Protein AF-A0A1M6ACN2-F1 (afdb_monomer_lite)

Structure (mmCIF, N/CA/C/O backbone):
data_AF-A0A1M6ACN2-F1
#
_entry.id   AF-A0A1M6ACN2-F1
#
loop_
_atom_site.group_PDB
_atom_site.id
_atom_site.type_symbol
_atom_site.label_atom_id
_atom_site.label_alt_id
_atom_site.label_comp_id
_atom_site.label_asym_id
_atom_site.label_entity_id
_atom_site.label_seq_id
_atom_site.pdbx_PDB_ins_code
_atom_site.Cartn_x
_atom_site.Cartn_y
_atom_site.Cartn_z
_atom_site.occupancy
_atom_site.B_iso_or_equiv
_atom_site.auth_seq_id
_atom_site.auth_comp_id
_atom_site.auth_asym_id
_atom_site.auth_atom_id
_atom_site.pdbx_PDB_model_num
ATOM 1 N N . MET A 1 1 ? -7.189 -11.106 21.015 1.00 46.28 1 MET A N 1
ATOM 2 C CA . MET A 1 1 ? -7.030 -11.252 19.550 1.00 46.28 1 MET A CA 1
ATOM 3 C C . MET A 1 1 ? -7.839 -10.151 18.882 1.00 46.28 1 MET A C 1
ATOM 5 O O . MET A 1 1 ? -9.044 -10.112 19.094 1.00 46.28 1 MET A O 1
ATOM 9 N N . ALA A 1 2 ? -7.204 -9.212 18.174 1.00 56.59 2 ALA A N 1
ATOM 10 C CA . ALA A 1 2 ? -7.935 -8.171 17.450 1.00 56.59 2 ALA A CA 1
ATOM 11 C C . ALA A 1 2 ? -8.648 -8.810 16.250 1.00 56.59 2 ALA A C 1
ATOM 13 O O . ALA A 1 2 ? -8.008 -9.463 15.428 1.00 56.59 2 ALA A O 1
ATOM 14 N N . ARG A 1 3 ? -9.975 -8.682 16.185 1.00 66.81 3 ARG A N 1
ATOM 15 C CA . ARG A 1 3 ? -10.787 -9.238 15.099 1.00 66.81 3 ARG A CA 1
ATOM 16 C C . ARG A 1 3 ? -10.685 -8.316 13.883 1.00 66.81 3 ARG A C 1
ATOM 18 O O . ARG A 1 3 ? -10.971 -7.120 13.989 1.00 66.81 3 ARG A O 1
ATOM 25 N N . LEU A 1 4 ? -10.272 -8.870 12.745 1.00 68.38 4 LEU A N 1
ATOM 26 C CA . LEU A 1 4 ? -10.333 -8.188 11.453 1.00 68.38 4 LEU A CA 1
ATOM 27 C C . LEU A 1 4 ? -11.792 -7.814 11.176 1.00 68.38 4 LEU A C 1
ATOM 29 O O . LEU A 1 4 ? -12.672 -8.672 11.257 1.00 68.38 4 LEU A O 1
ATOM 33 N N . THR A 1 5 ? -12.047 -6.529 10.956 1.00 71.69 5 THR A N 1
ATOM 34 C CA . THR A 1 5 ? -13.407 -5.984 10.844 1.00 71.69 5 THR A CA 1
ATOM 35 C C . THR A 1 5 ? -13.746 -5.673 9.395 1.00 71.69 5 THR A C 1
ATOM 37 O O . THR A 1 5 ? -14.845 -6.002 8.957 1.00 71.69 5 THR A O 1
ATOM 40 N N . VAL A 1 6 ? -12.794 -5.129 8.630 1.00 76.56 6 VAL A N 1
ATOM 41 C CA . VAL A 1 6 ? -12.958 -4.844 7.198 1.00 76.56 6 VAL A CA 1
ATOM 42 C C . VAL A 1 6 ? -11.653 -5.126 6.455 1.00 76.56 6 VAL A C 1
ATOM 44 O O . VAL A 1 6 ? -10.574 -4.823 6.958 1.00 76.56 6 VAL A O 1
ATOM 47 N N . VAL A 1 7 ? -11.766 -5.683 5.247 1.00 84.69 7 VAL A N 1
ATOM 48 C CA . VAL A 1 7 ? -10.682 -5.739 4.255 1.00 84.69 7 VAL A CA 1
ATOM 49 C C . VAL A 1 7 ? -11.160 -5.049 2.984 1.00 84.69 7 VAL A C 1
ATOM 51 O O . VAL A 1 7 ? -12.276 -5.300 2.528 1.00 84.69 7 VAL A O 1
ATOM 54 N N . SER A 1 8 ? -10.333 -4.180 2.410 1.00 88.31 8 SER A N 1
ATOM 55 C CA . SER A 1 8 ? -10.611 -3.485 1.153 1.00 88.31 8 SER A CA 1
ATOM 56 C C . SER A 1 8 ? -9.395 -3.533 0.239 1.00 88.31 8 SER A C 1
ATOM 58 O O . SER A 1 8 ? -8.299 -3.168 0.650 1.00 88.31 8 SER A O 1
ATOM 60 N N . THR A 1 9 ? -9.576 -3.955 -1.011 1.00 90.50 9 THR A N 1
ATOM 61 C CA . THR A 1 9 ? -8.500 -4.007 -2.011 1.00 90.50 9 THR A CA 1
ATOM 62 C C . THR A 1 9 ? -8.663 -2.903 -3.049 1.00 90.50 9 THR A C 1
ATOM 64 O O . THR A 1 9 ? -9.761 -2.687 -3.566 1.00 90.50 9 THR A O 1
ATOM 67 N N . ARG A 1 10 ? -7.575 -2.209 -3.393 1.00 90.56 10 ARG A N 1
ATOM 68 C CA . ARG A 1 10 ? -7.560 -1.136 -4.398 1.00 90.56 10 ARG A CA 1
ATOM 69 C C . ARG A 1 10 ? -6.378 -1.248 -5.346 1.00 90.56 10 ARG A C 1
AT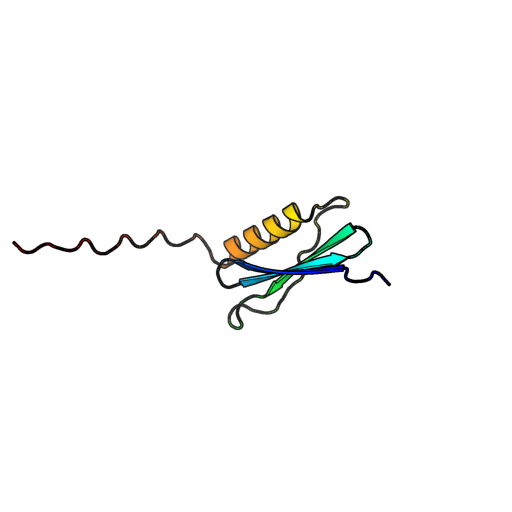OM 71 O O . ARG A 1 10 ? -5.245 -1.375 -4.903 1.00 90.56 10 ARG A O 1
ATOM 78 N N . ASP A 1 11 ? -6.624 -1.076 -6.638 1.00 91.00 11 ASP A N 1
ATOM 79 C CA . ASP A 1 11 ? -5.559 -1.030 -7.638 1.00 91.00 11 ASP A CA 1
ATOM 80 C C . ASP A 1 11 ? -4.872 0.345 -7.694 1.00 91.00 11 ASP A C 1
ATOM 82 O O . ASP A 1 11 ? -5.523 1.394 -7.742 1.00 91.00 11 ASP A O 1
ATOM 86 N N . TYR A 1 12 ? -3.539 0.352 -7.753 1.00 90.31 12 TYR A N 1
ATOM 87 C CA . TYR A 1 12 ? -2.730 1.550 -7.987 1.00 90.31 12 TYR A CA 1
ATOM 88 C C . TYR A 1 12 ? -1.471 1.231 -8.797 1.00 90.31 12 TYR A C 1
ATOM 90 O O . TYR A 1 12 ? -0.623 0.463 -8.363 1.00 90.31 12 TYR A O 1
ATOM 98 N N . ARG A 1 13 ? -1.325 1.834 -9.989 1.00 83.69 13 ARG A N 1
ATOM 99 C CA . ARG A 1 13 ? -0.165 1.648 -10.893 1.00 83.69 13 ARG A CA 1
ATOM 100 C C . ARG A 1 13 ? 0.318 0.187 -10.979 1.00 83.69 13 ARG A C 1
ATOM 102 O O . ARG A 1 13 ? 1.494 -0.091 -10.768 1.00 83.69 13 ARG A O 1
ATOM 109 N N . GLN A 1 14 ? -0.599 -0.734 -11.294 1.00 86.94 14 GLN A N 1
ATOM 110 C CA . GLN A 1 14 ? -0.360 -2.188 -11.425 1.00 86.94 14 GLN A CA 1
ATOM 111 C C . GLN A 1 14 ? -0.095 -2.950 -10.113 1.00 86.94 14 GLN A C 1
ATOM 113 O O . GLN A 1 14 ? 0.105 -4.161 -10.159 1.00 86.94 14 GLN A O 1
ATOM 118 N N . HIS A 1 15 ? -0.099 -2.266 -8.971 1.00 90.62 15 HIS A N 1
ATOM 119 C CA . HIS A 1 15 ? -0.038 -2.862 -7.640 1.00 90.62 15 HIS A CA 1
ATOM 120 C C . HIS A 1 15 ? -1.450 -2.978 -7.065 1.00 90.62 15 HIS A C 1
ATOM 122 O O . HIS A 1 15 ? -2.323 -2.177 -7.406 1.00 90.62 15 HIS A O 1
ATOM 128 N N . VAL A 1 16 ? -1.646 -3.924 -6.152 1.00 93.25 16 VAL A N 1
ATOM 129 C CA . VAL A 1 16 ? -2.858 -4.016 -5.333 1.00 93.25 16 VAL A CA 1
ATOM 130 C C . VAL A 1 16 ? -2.517 -3.537 -3.927 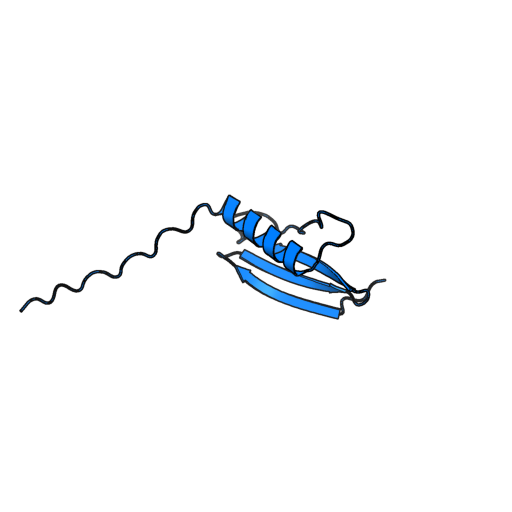1.00 93.25 16 VAL A C 1
ATOM 132 O O . VAL A 1 16 ? -1.524 -3.963 -3.345 1.00 93.25 16 VAL A O 1
ATOM 135 N N . LEU A 1 17 ? -3.314 -2.624 -3.390 1.00 93.44 17 LEU A N 1
ATOM 136 C CA . LEU A 1 17 ? -3.272 -2.189 -2.001 1.00 93.44 17 LEU A CA 1
ATOM 137 C C . LEU A 1 17 ? -4.359 -2.938 -1.242 1.00 93.44 17 LEU A C 1
ATOM 139 O O . LEU A 1 17 ? -5.536 -2.747 -1.539 1.00 93.44 17 LEU A O 1
ATOM 143 N N . GLU A 1 18 ? -3.981 -3.759 -0.276 1.00 92.62 18 GLU A N 1
ATOM 144 C CA . GLU A 1 18 ? -4.902 -4.391 0.661 1.00 92.62 18 GLU A CA 1
ATOM 145 C C . GLU A 1 18 ? -4.929 -3.567 1.947 1.00 92.62 18 GLU A C 1
ATOM 147 O O . GLU A 1 18 ? -3.897 -3.301 2.555 1.00 92.62 18 GLU A O 1
ATOM 152 N N . ILE A 1 19 ? -6.108 -3.091 2.320 1.00 91.69 19 ILE A N 1
ATOM 153 C CA . ILE A 1 19 ? -6.343 -2.261 3.494 1.00 91.69 19 ILE A CA 1
ATOM 154 C C . ILE A 1 19 ? -7.114 -3.107 4.490 1.00 91.69 19 ILE A C 1
ATOM 156 O O . ILE A 1 19 ? -8.227 -3.544 4.203 1.00 91.69 19 ILE A O 1
ATOM 160 N N . GLU A 1 20 ? -6.539 -3.294 5.663 1.00 90.00 20 GLU A N 1
ATOM 161 C CA . GLU A 1 20 ? -7.132 -4.036 6.762 1.00 90.00 20 GLU A CA 1
ATOM 162 C C . GLU A 1 20 ? -7.493 -3.069 7.887 1.00 90.00 20 GLU A C 1
ATOM 164 O O . GLU A 1 20 ? -6.642 -2.334 8.386 1.00 90.00 20 GLU A O 1
ATOM 169 N N . GLU A 1 21 ? -8.744 -3.100 8.332 1.00 83.88 21 GLU A N 1
ATOM 170 C CA . GLU A 1 21 ? -9.195 -2.380 9.520 1.00 83.88 21 GLU A CA 1
ATOM 171 C C . GLU A 1 21 ? -9.553 -3.384 10.615 1.00 83.88 21 GLU A C 1
ATOM 173 O O . GLU A 1 21 ? -10.359 -4.308 10.432 1.00 83.88 21 GLU A O 1
ATOM 178 N N . ARG A 1 22 ? -8.930 -3.219 11.780 1.00 82.06 22 ARG A N 1
ATOM 179 C CA . ARG A 1 22 ? -9.159 -4.047 12.963 1.00 82.06 22 ARG A CA 1
ATOM 180 C C . ARG A 1 22 ? -10.117 -3.320 13.900 1.00 82.06 22 ARG A C 1
ATOM 182 O O . ARG A 1 22 ? -10.048 -2.106 14.057 1.00 82.06 22 ARG A O 1
ATOM 189 N N . GLY A 1 23 ? -10.967 -4.074 14.599 1.00 71.69 23 GLY A N 1
ATOM 190 C CA . GLY A 1 23 ? -12.060 -3.525 15.423 1.00 71.69 23 GLY A CA 1
ATOM 191 C C . GLY A 1 23 ? -11.631 -2.726 16.661 1.00 71.69 23 GLY A C 1
ATOM 192 O O . GLY A 1 23 ? -12.469 -2.351 17.471 1.00 71.69 23 GLY A O 1
ATOM 193 N N . ASN A 1 24 ? -10.331 -2.490 16.832 1.00 77.75 24 ASN A N 1
ATOM 194 C CA . ASN A 1 24 ? -9.732 -1.608 17.831 1.00 77.75 24 ASN A CA 1
ATOM 195 C C . ASN A 1 24 ? -9.313 -0.244 17.239 1.00 77.75 24 ASN A C 1
ATOM 197 O O . ASN A 1 24 ? -8.568 0.482 17.889 1.00 77.75 24 ASN A O 1
ATOM 201 N N . GLY A 1 25 ? -9.725 0.073 16.005 1.00 74.12 25 GLY A N 1
ATOM 202 C CA . GLY A 1 25 ? -9.365 1.311 15.307 1.00 74.12 25 GLY A CA 1
ATOM 203 C C . GLY A 1 25 ? -7.962 1.306 14.693 1.00 74.12 25 GLY A C 1
ATOM 204 O O . GLY A 1 25 ? -7.518 2.334 14.190 1.00 74.12 25 GLY A O 1
ATOM 205 N N . THR A 1 26 ? -7.252 0.171 14.714 1.00 79.56 26 THR A N 1
ATOM 206 C CA . THR A 1 26 ? -5.953 0.053 14.032 1.00 79.56 26 THR A CA 1
ATOM 207 C C . THR A 1 26 ? -6.145 -0.335 12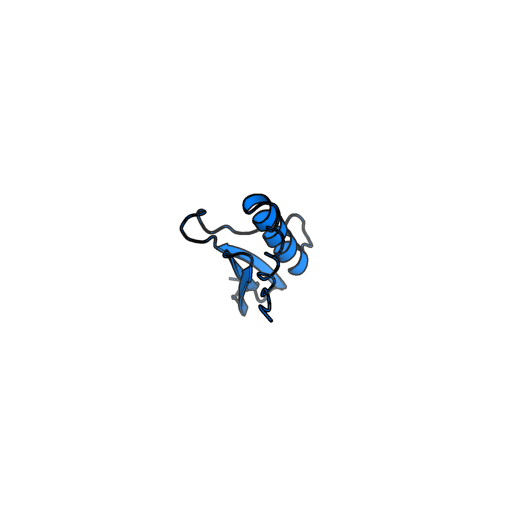.572 1.00 79.56 26 THR A C 1
ATOM 209 O O . THR A 1 26 ? -6.944 -1.216 12.253 1.00 79.56 26 THR A O 1
ATOM 212 N N . CYS A 1 27 ? -5.398 0.326 11.691 1.00 85.56 27 CYS A N 1
ATOM 213 C CA . CYS A 1 27 ? -5.413 0.074 10.256 1.00 85.56 27 CYS A CA 1
ATOM 214 C C . CYS A 1 27 ? -4.037 -0.411 9.787 1.00 85.56 27 CYS A C 1
ATOM 216 O O . CYS A 1 27 ? -3.015 0.112 10.229 1.00 85.56 27 CYS A O 1
ATOM 218 N N . SER A 1 28 ? -4.013 -1.373 8.868 1.00 88.50 28 SER A N 1
ATOM 219 C CA . SER A 1 28 ? -2.818 -1.821 8.148 1.00 88.50 28 SER A CA 1
ATOM 220 C C . SER A 1 28 ? -3.029 -1.688 6.643 1.00 88.50 28 SER A C 1
ATOM 222 O O . SER A 1 28 ? -4.139 -1.841 6.139 1.00 88.50 28 SER A O 1
ATOM 224 N N . VAL A 1 29 ? -1.951 -1.398 5.913 1.00 91.75 29 VAL A N 1
ATOM 225 C CA . VAL A 1 29 ? -1.951 -1.388 4.446 1.00 91.75 29 VAL A CA 1
ATOM 226 C C . VAL A 1 29 ? -0.848 -2.315 3.960 1.00 91.75 29 VAL A C 1
ATOM 228 O O . VAL A 1 29 ? 0.309 -2.151 4.341 1.00 91.75 29 VAL A O 1
ATOM 231 N N . VAL A 1 30 ? -1.188 -3.278 3.114 1.00 92.75 30 VAL A N 1
ATOM 232 C CA . VAL A 1 30 ? -0.251 -4.194 2.465 1.00 92.75 30 VAL A CA 1
ATOM 233 C C . VAL A 1 30 ? -0.189 -3.855 0.980 1.00 92.75 30 VAL A C 1
ATOM 235 O O . VAL A 1 30 ? -1.203 -3.739 0.296 1.00 92.75 30 VAL A O 1
ATOM 238 N N . VAL A 1 31 ? 1.023 -3.675 0.464 1.00 93.38 31 VAL A N 1
ATOM 239 C CA . VAL A 1 31 ? 1.275 -3.469 -0.962 1.00 93.38 31 VAL A CA 1
ATOM 240 C C . VAL A 1 31 ? 1.596 -4.814 -1.589 1.00 93.38 31 VAL A C 1
ATOM 242 O O . VAL A 1 31 ? 2.584 -5.444 -1.218 1.00 93.38 31 VAL A O 1
ATOM 245 N N . HIS A 1 32 ? 0.810 -5.226 -2.576 1.00 92.50 32 HIS A N 1
ATOM 246 C CA . HIS A 1 32 ? 1.059 -6.398 -3.405 1.00 92.50 32 HIS A CA 1
ATOM 247 C C . HIS A 1 32 ? 1.585 -5.930 -4.764 1.00 92.50 32 HIS A C 1
ATOM 249 O O . HIS A 1 32 ? 0.815 -5.426 -5.592 1.00 92.50 32 HIS A O 1
ATOM 255 N N . PRO A 1 33 ? 2.898 -6.050 -5.011 1.00 88.75 33 PRO A N 1
ATOM 256 C CA . PRO A 1 33 ? 3.440 -5.786 -6.327 1.00 88.75 33 PRO A CA 1
ATOM 257 C C . PRO A 1 33 ? 2.996 -6.869 -7.321 1.00 88.75 33 PRO A C 1
ATOM 259 O O . PRO A 1 33 ? 2.726 -8.010 -6.933 1.00 88.75 33 PRO A O 1
ATOM 262 N N . PRO A 1 34 ? 2.955 -6.555 -8.625 1.00 85.50 34 PRO A N 1
ATOM 263 C CA . PRO A 1 34 ? 2.796 -7.576 -9.648 1.00 85.50 34 PRO A CA 1
ATOM 264 C C . PRO A 1 34 ? 3.960 -8.574 -9.566 1.00 85.50 34 PRO A C 1
ATOM 266 O O . PRO A 1 34 ? 5.078 -8.196 -9.220 1.00 85.50 34 PRO A O 1
ATOM 269 N N . ALA A 1 35 ? 3.725 -9.835 -9.946 1.00 81.56 35 ALA A N 1
ATOM 270 C CA . ALA A 1 35 ? 4.649 -10.965 -9.733 1.00 81.56 35 ALA A CA 1
ATOM 271 C C . ALA A 1 35 ? 6.103 -10.752 -10.214 1.00 81.56 35 ALA A C 1
ATOM 273 O O . ALA A 1 35 ? 7.011 -11.461 -9.796 1.00 81.56 35 ALA A O 1
ATOM 274 N N . ARG A 1 36 ? 6.330 -9.777 -11.101 1.00 81.38 36 ARG A N 1
ATOM 275 C CA . ARG A 1 36 ? 7.638 -9.425 -11.672 1.00 81.38 36 ARG A CA 1
ATOM 276 C C . ARG A 1 36 ? 8.442 -8.440 -10.813 1.00 81.38 36 ARG A C 1
ATOM 278 O O . ARG A 1 36 ? 9.636 -8.303 -11.041 1.00 81.38 36 ARG A O 1
ATOM 285 N N . LEU A 1 37 ? 7.790 -7.722 -9.895 1.00 80.56 37 LEU A N 1
ATOM 286 C CA . LEU A 1 37 ? 8.372 -6.607 -9.138 1.00 80.56 37 LEU A CA 1
ATOM 287 C C . LEU A 1 37 ? 8.736 -6.965 -7.691 1.00 80.56 37 LEU A C 1
ATOM 289 O O . LEU A 1 37 ? 9.476 -6.216 -7.062 1.00 80.56 37 LEU A O 1
ATOM 293 N N . GLY A 1 38 ? 8.275 -8.103 -7.162 1.00 82.88 38 GLY A N 1
ATOM 294 C CA . GLY A 1 38 ? 8.744 -8.606 -5.871 1.00 82.88 38 GLY A CA 1
ATOM 295 C C . GLY A 1 38 ? 7.660 -9.239 -5.009 1.00 82.88 38 GLY A C 1
ATOM 296 O O . GLY A 1 38 ? 6.689 -9.798 -5.513 1.00 82.88 38 GLY A O 1
ATOM 297 N N . ARG A 1 39 ? 7.871 -9.180 -3.690 1.00 86.56 39 ARG A N 1
ATOM 298 C CA . ARG A 1 39 ? 6.978 -9.746 -2.671 1.00 86.56 39 ARG A CA 1
ATOM 299 C C . ARG A 1 39 ? 6.092 -8.669 -2.060 1.00 86.56 39 ARG A C 1
ATOM 301 O O . ARG A 1 39 ? 6.486 -7.506 -1.989 1.00 86.56 39 ARG A O 1
ATOM 308 N N . SER A 1 40 ? 4.923 -9.086 -1.584 1.00 90.56 40 SER A N 1
ATOM 309 C CA . SER A 1 40 ? 4.044 -8.222 -0.805 1.00 90.56 40 SER A CA 1
ATOM 310 C C . SER A 1 40 ? 4.732 -7.726 0.457 1.00 90.56 40 SER A C 1
ATOM 312 O O . SER A 1 40 ? 5.510 -8.458 1.073 1.00 90.56 40 SER A O 1
ATOM 314 N N . ARG A 1 41 ? 4.437 -6.487 0.844 1.00 90.81 41 ARG A N 1
ATOM 315 C CA . ARG A 1 41 ? 5.002 -5.877 2.048 1.00 90.81 41 ARG A CA 1
ATOM 316 C C . ARG A 1 41 ? 3.975 -5.050 2.800 1.00 90.81 41 ARG A C 1
ATOM 318 O O . ARG A 1 41 ? 3.131 -4.402 2.186 1.00 90.81 41 ARG A O 1
ATOM 325 N N . LEU A 1 42 ? 4.090 -5.064 4.122 1.00 91.38 42 LEU A N 1
ATOM 326 C CA . LEU A 1 42 ? 3.316 -4.213 5.014 1.00 91.38 42 LEU A CA 1
ATOM 327 C C . LEU A 1 42 ? 3.902 -2.795 5.006 1.00 91.38 42 LEU A C 1
ATOM 329 O O . LEU A 1 42 ? 5.121 -2.627 5.012 1.00 91.38 42 LEU A O 1
ATOM 333 N N . VAL A 1 43 ? 3.036 -1.787 4.985 1.00 89.19 43 VAL A N 1
ATOM 334 C CA . VAL A 1 43 ? 3.416 -0.387 5.187 1.00 89.19 43 VAL A CA 1
ATOM 335 C C . VAL A 1 43 ? 3.475 -0.140 6.687 1.00 89.19 43 VAL A C 1
ATOM 337 O O . VAL A 1 43 ? 2.460 -0.246 7.378 1.00 89.19 43 VAL A O 1
ATOM 340 N N . GLU A 1 44 ? 4.673 0.142 7.192 1.00 83.75 44 GLU A N 1
ATOM 341 C CA . GLU A 1 44 ? 4.880 0.400 8.613 1.00 83.75 44 GLU A CA 1
ATOM 342 C C . GLU A 1 44 ? 4.425 1.824 8.974 1.00 83.75 44 GLU A C 1
ATOM 344 O O . GLU A 1 44 ? 4.813 2.779 8.291 1.00 83.75 44 GLU A O 1
ATOM 349 N N . PRO A 1 45 ? 3.613 1.994 10.034 1.00 81.69 45 PRO A N 1
ATOM 350 C CA . PRO A 1 45 ? 3.235 3.314 10.520 1.00 81.69 45 PRO A CA 1
ATOM 351 C C . PRO A 1 45 ? 4.469 4.059 11.031 1.00 81.69 45 PRO A C 1
ATOM 353 O O . PRO A 1 45 ? 5.243 3.537 11.830 1.00 81.69 45 PRO A O 1
ATOM 356 N N . THR A 1 46 ? 4.652 5.297 10.577 1.00 75.50 46 THR A N 1
ATOM 357 C CA . THR A 1 46 ? 5.834 6.108 10.911 1.00 75.50 46 THR A CA 1
ATOM 358 C C . THR A 1 46 ? 5.716 6.833 12.260 1.00 75.50 46 THR A C 1
ATOM 360 O O . THR A 1 46 ? 6.668 7.486 12.681 1.00 75.50 46 THR A O 1
ATOM 363 N N . GLY A 1 47 ? 4.572 6.747 12.950 1.00 74.56 47 GLY A N 1
ATOM 364 C CA . GLY A 1 47 ? 4.350 7.381 14.252 1.00 74.56 47 GLY A CA 1
ATOM 365 C C . GLY A 1 47 ? 3.189 6.771 15.045 1.00 74.56 47 GLY A C 1
ATOM 366 O O . GLY A 1 47 ? 2.445 5.933 14.542 1.00 74.56 47 GLY A O 1
ATOM 367 N N . GLU A 1 48 ? 3.022 7.205 16.298 1.00 69.38 48 GLU A N 1
ATOM 368 C CA . GLU A 1 48 ? 2.013 6.649 17.222 1.00 69.38 48 GLU A CA 1
ATOM 369 C C . GLU A 1 48 ? 0.557 6.928 16.804 1.00 69.38 48 GLU A C 1
ATOM 371 O O . GLU A 1 48 ? -0.336 6.160 17.151 1.00 69.38 48 GLU A O 1
ATOM 376 N N . SER A 1 49 ? 0.320 7.981 16.014 1.00 69.56 49 SER A N 1
ATOM 377 C CA . SER A 1 49 ? -1.017 8.416 15.574 1.00 69.56 49 SER A CA 1
ATOM 378 C C . SER A 1 49 ? -1.157 8.429 14.049 1.00 69.56 49 SER A C 1
ATOM 380 O O . SER A 1 49 ? -1.769 9.335 13.487 1.00 69.56 49 SER A O 1
ATOM 382 N N . THR A 1 50 ? -0.542 7.470 13.353 1.00 77.56 50 THR A N 1
ATOM 383 C CA . THR A 1 50 ? -0.643 7.390 11.889 1.00 77.56 50 THR A CA 1
ATOM 384 C C . THR A 1 50 ? -2.077 7.063 11.468 1.00 77.56 50 THR A C 1
ATOM 386 O O . THR A 1 50 ? -2.624 6.022 11.835 1.00 77.56 50 THR A O 1
ATOM 389 N N . LEU A 1 51 ? -2.691 7.944 10.673 1.00 86.19 51 LEU A N 1
ATOM 390 C CA . LEU A 1 51 ? -4.026 7.715 10.130 1.00 86.19 51 LEU A CA 1
ATOM 391 C C . LEU A 1 51 ? -3.954 6.756 8.935 1.00 86.19 51 LEU A C 1
ATOM 393 O O . LEU A 1 51 ? -2.948 6.677 8.228 1.00 86.19 51 LEU A O 1
ATOM 397 N N . LEU A 1 52 ? -5.067 6.084 8.628 1.00 86.25 52 LEU A N 1
ATOM 398 C CA . LEU A 1 52 ? -5.178 5.241 7.429 1.00 86.25 52 LEU A CA 1
ATOM 399 C C . LEU A 1 52 ? -4.789 6.000 6.149 1.00 86.25 52 LEU A C 1
ATOM 401 O O . LEU A 1 52 ? -4.143 5.446 5.259 1.00 86.25 52 LEU A O 1
ATOM 405 N N . ILE A 1 53 ? -5.173 7.274 6.048 1.00 88.06 53 ILE A N 1
ATOM 406 C CA . ILE A 1 53 ? -4.854 8.085 4.873 1.00 88.06 53 ILE A CA 1
ATOM 407 C C . ILE A 1 53 ? -3.347 8.303 4.707 1.00 88.06 53 ILE A C 1
ATOM 409 O O . ILE A 1 53 ? -2.862 8.308 3.575 1.00 88.06 53 ILE A O 1
ATOM 413 N N . ASP A 1 54 ? -2.606 8.397 5.810 1.00 90.50 54 ASP A N 1
ATOM 414 C CA . ASP A 1 54 ? -1.155 8.559 5.791 1.00 90.50 54 ASP A CA 1
ATOM 415 C C . ASP A 1 54 ? -0.485 7.275 5.298 1.00 90.50 54 ASP A C 1
ATOM 417 O O . ASP A 1 54 ? 0.335 7.334 4.384 1.00 90.50 54 ASP A O 1
ATOM 421 N N . LEU A 1 55 ? -0.923 6.109 5.792 1.00 91.12 55 LEU A N 1
ATOM 422 C CA . LEU A 1 55 ? -0.439 4.803 5.320 1.00 91.12 55 LEU A CA 1
ATOM 423 C C . LEU A 1 55 ? -0.686 4.610 3.820 1.00 91.12 55 LEU A C 1
ATOM 425 O O . LEU A 1 55 ? 0.192 4.159 3.086 1.00 91.12 55 LEU A O 1
ATOM 429 N N . VAL A 1 56 ? -1.873 4.980 3.332 1.00 90.94 56 VAL A N 1
ATOM 430 C CA . VAL A 1 56 ? -2.205 4.878 1.903 1.00 90.94 56 VAL A CA 1
ATOM 431 C C . VAL A 1 56 ? -1.358 5.841 1.067 1.00 90.94 56 VAL A C 1
ATOM 433 O O . VAL A 1 56 ? -0.922 5.481 -0.029 1.00 90.94 56 VAL A O 1
ATOM 436 N N . ASN A 1 57 ? -1.125 7.062 1.547 1.00 91.50 57 ASN A N 1
ATOM 437 C CA . ASN A 1 57 ? -0.292 8.035 0.842 1.00 91.50 57 ASN A CA 1
ATOM 438 C C . ASN A 1 57 ? 1.177 7.604 0.813 1.00 91.50 57 ASN A C 1
ATOM 440 O O . ASN A 1 57 ? 1.806 7.699 -0.241 1.00 91.50 57 ASN A O 1
ATOM 444 N N . GLN A 1 58 ? 1.691 7.057 1.914 1.00 91.44 58 GLN A N 1
ATOM 445 C CA . GLN A 1 58 ? 3.025 6.469 1.979 1.00 91.44 58 GLN A CA 1
ATOM 446 C C . GLN A 1 58 ? 3.158 5.298 0.996 1.00 91.44 58 GLN A C 1
ATOM 448 O O . GLN A 1 58 ? 4.074 5.292 0.175 1.00 91.44 58 GLN A O 1
ATOM 453 N N . ALA A 1 59 ? 2.190 4.375 0.984 1.00 91.44 59 ALA A N 1
ATOM 454 C CA . ALA A 1 59 ? 2.161 3.257 0.041 1.00 91.44 59 ALA A CA 1
ATOM 455 C C . ALA A 1 59 ? 2.261 3.731 -1.419 1.00 91.44 59 ALA A C 1
ATOM 457 O O . ALA A 1 59 ? 3.035 3.197 -2.215 1.00 91.44 59 ALA A O 1
ATOM 458 N N . LYS A 1 60 ? 1.487 4.765 -1.775 1.00 91.00 60 LYS A N 1
ATOM 459 C CA . LYS A 1 60 ? 1.496 5.356 -3.119 1.00 91.00 60 LYS A CA 1
ATOM 460 C C . LYS A 1 60 ? 2.821 6.031 -3.447 1.00 91.00 60 LYS A C 1
ATOM 462 O O . LYS A 1 60 ? 3.319 5.825 -4.549 1.00 91.00 60 LYS A O 1
ATOM 467 N N . ALA A 1 61 ? 3.382 6.803 -2.518 1.00 89.31 61 ALA A N 1
ATOM 468 C CA . ALA A 1 61 ? 4.659 7.483 -2.709 1.00 89.31 61 ALA A CA 1
ATOM 469 C C . ALA A 1 61 ? 5.791 6.4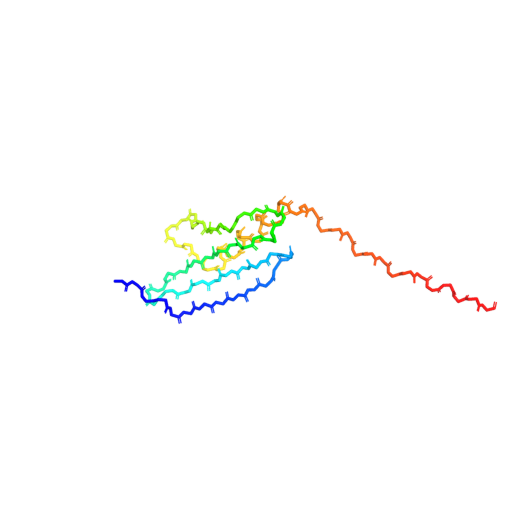78 -2.965 1.00 89.31 61 ALA A C 1
ATOM 471 O O . ALA A 1 61 ? 6.603 6.670 -3.867 1.00 89.31 61 ALA A O 1
ATOM 472 N N . GLU A 1 62 ? 5.801 5.366 -2.233 1.00 87.94 62 GLU A N 1
ATOM 473 C CA . GLU A 1 62 ? 6.789 4.305 -2.417 1.00 87.94 62 GLU A CA 1
ATOM 474 C C . GLU A 1 62 ? 6.595 3.566 -3.754 1.00 87.94 62 GLU A C 1
ATOM 476 O O . GLU A 1 62 ? 7.571 3.302 -4.457 1.00 87.94 62 GLU A O 1
ATOM 481 N N . ILE A 1 63 ? 5.349 3.288 -4.164 1.00 89.00 63 ILE A N 1
ATOM 482 C CA . ILE A 1 63 ? 5.056 2.736 -5.501 1.00 89.00 63 ILE A CA 1
ATOM 483 C C . ILE A 1 63 ? 5.517 3.701 -6.598 1.00 89.00 63 ILE A C 1
ATOM 485 O O . ILE A 1 63 ? 6.109 3.276 -7.590 1.00 89.00 63 ILE A O 1
ATOM 489 N N . ASP A 1 64 ? 5.263 4.998 -6.434 1.00 88.44 64 ASP A N 1
ATOM 490 C CA . ASP A 1 64 ? 5.651 6.019 -7.404 1.00 88.44 64 ASP A CA 1
ATOM 491 C C . ASP A 1 64 ? 7.177 6.158 -7.507 1.00 88.44 64 ASP A C 1
ATOM 493 O O . ASP A 1 64 ? 7.692 6.324 -8.613 1.00 88.44 64 ASP A O 1
ATOM 497 N N . ALA A 1 65 ? 7.906 6.013 -6.397 1.00 85.50 65 ALA A N 1
ATOM 498 C CA . ALA A 1 65 ? 9.367 5.990 -6.391 1.00 85.50 65 ALA A CA 1
ATOM 499 C C . ALA A 1 65 ? 9.934 4.784 -7.162 1.00 85.50 65 ALA A C 1
ATOM 501 O O . ALA A 1 65 ? 10.895 4.937 -7.914 1.00 85.50 65 ALA A O 1
ATOM 502 N N . VAL A 1 66 ? 9.317 3.602 -7.030 1.00 84.12 66 VAL A N 1
ATOM 503 C CA . VAL A 1 66 ? 9.733 2.380 -7.747 1.00 84.12 66 VAL A CA 1
ATOM 504 C C . VAL A 1 66 ? 9.371 2.438 -9.232 1.00 84.12 66 VAL A C 1
ATOM 506 O O . VAL A 1 66 ? 10.176 2.072 -10.085 1.00 84.12 66 VAL A O 1
ATOM 509 N N . MET A 1 67 ? 8.163 2.900 -9.561 1.00 81.75 67 MET A N 1
ATOM 510 C CA . MET A 1 67 ? 7.674 2.955 -10.945 1.00 81.75 67 MET A CA 1
ATOM 511 C C . MET A 1 67 ? 8.257 4.126 -11.743 1.00 81.75 67 MET A C 1
ATOM 513 O O . MET A 1 67 ? 8.135 4.154 -12.970 1.00 81.75 67 MET A O 1
ATOM 517 N N . GLY A 1 68 ? 8.866 5.097 -11.062 1.00 75.38 68 GLY A N 1
ATOM 518 C CA . GLY A 1 68 ? 9.377 6.312 -11.671 1.00 75.38 68 GLY A CA 1
ATOM 519 C C . GLY A 1 68 ? 8.269 7.279 -12.121 1.00 75.38 68 GLY A C 1
ATOM 520 O O . GLY A 1 68 ? 7.068 7.073 -11.875 1.00 75.38 68 GLY A O 1
ATOM 521 N N . PRO A 1 69 ? 8.652 8.387 -12.782 1.00 74.50 69 PRO A N 1
ATOM 522 C CA . PRO A 1 69 ? 7.701 9.386 -13.248 1.00 74.50 69 PRO A CA 1
ATOM 523 C C . PRO A 1 69 ? 6.667 8.747 -14.179 1.00 74.50 69 PRO A C 1
ATOM 525 O O . PRO A 1 69 ? 7.004 7.978 -15.080 1.00 74.50 69 PRO A O 1
ATOM 528 N N . LYS A 1 70 ? 5.384 9.076 -13.967 1.00 65.81 70 LYS A N 1
ATOM 529 C CA . LYS A 1 70 ? 4.305 8.596 -14.838 1.00 65.81 70 LYS A CA 1
ATOM 530 C C . LYS A 1 70 ? 4.628 9.040 -16.269 1.00 65.81 70 LYS A C 1
ATOM 532 O O . LYS A 1 70 ? 4.793 10.246 -16.472 1.00 65.81 70 LYS A O 1
ATOM 537 N N . PRO A 1 71 ? 4.714 8.124 -17.253 1.00 65.31 71 PRO A N 1
ATOM 538 C CA . PRO A 1 71 ? 4.977 8.528 -18.622 1.00 65.31 71 PRO A CA 1
ATOM 539 C C . PRO A 1 71 ? 3.893 9.520 -19.058 1.00 65.31 71 PRO A C 1
ATOM 541 O O . PRO A 1 71 ? 2.719 9.333 -18.703 1.00 65.31 71 PRO A O 1
ATOM 544 N N . PRO A 1 72 ? 4.263 10.589 -19.786 1.00 70.50 72 PRO A N 1
ATOM 545 C CA . PRO A 1 72 ? 3.294 11.569 -20.237 1.00 70.50 72 PRO A CA 1
ATOM 546 C C . PRO A 1 72 ? 2.202 10.856 -21.045 1.00 70.50 72 PRO A C 1
ATOM 548 O O . PRO A 1 72 ? 2.499 9.889 -21.759 1.00 70.50 72 PRO A O 1
ATOM 551 N N . PRO A 1 73 ? 0.935 11.293 -20.935 1.00 74.38 73 PRO A N 1
ATOM 552 C CA . PRO A 1 73 ? -0.142 10.707 -21.716 1.00 74.38 73 PRO A CA 1
ATOM 553 C C . PRO A 1 73 ? 0.249 10.754 -23.194 1.00 74.38 73 PRO A C 1
ATOM 555 O O . PRO A 1 73 ? 0.543 11.825 -23.731 1.00 74.38 73 PRO A O 1
ATOM 558 N N . ARG A 1 74 ? 0.301 9.585 -23.847 1.00 73.31 74 ARG A N 1
ATOM 559 C CA . ARG A 1 74 ? 0.553 9.507 -25.288 1.00 73.31 74 ARG A CA 1
ATOM 560 C C . ARG A 1 74 ? -0.560 10.300 -25.962 1.00 73.31 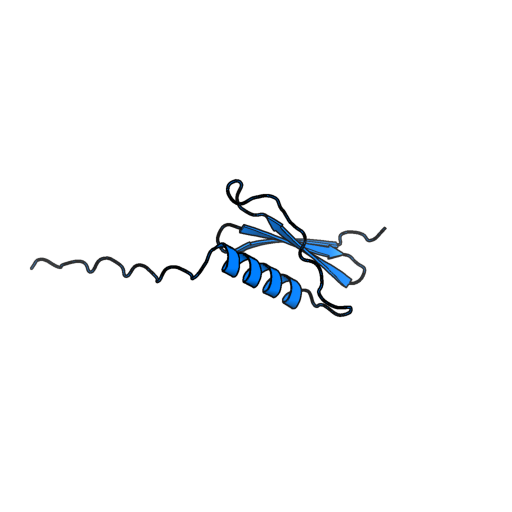74 ARG A C 1
ATOM 562 O O . ARG A 1 74 ? -1.718 9.890 -25.900 1.00 73.31 74 ARG A O 1
ATOM 569 N N . ARG A 1 75 ? -0.227 11.458 -26.543 1.00 71.25 75 ARG A N 1
ATOM 570 C CA . ARG A 1 75 ? -1.194 12.237 -27.323 1.00 71.25 75 ARG A CA 1
ATOM 571 C C . ARG A 1 75 ? -1.769 11.300 -28.393 1.00 71.25 75 ARG A C 1
ATOM 573 O O . ARG A 1 75 ? -0.982 10.605 -29.042 1.00 71.25 75 ARG A O 1
ATOM 580 N N . PRO A 1 76 ? -3.102 11.222 -28.545 1.00 73.12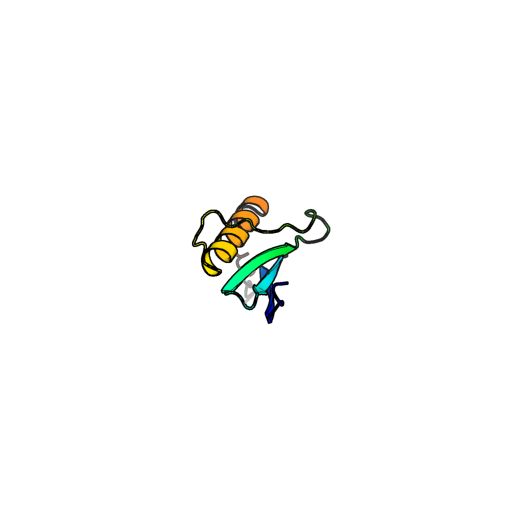 76 PRO A N 1
ATOM 581 C CA . PRO A 1 76 ? -3.696 10.365 -29.557 1.00 73.12 76 PRO A CA 1
ATOM 582 C C . PRO A 1 76 ? -3.136 10.748 -30.934 1.00 73.12 76 PRO A C 1
ATOM 584 O O . PRO A 1 76 ? -2.870 11.933 -31.166 1.00 73.12 76 PRO A O 1
ATOM 587 N N . PRO A 1 77 ? -2.918 9.776 -31.838 1.00 67.00 77 PRO A N 1
ATOM 588 C CA . PRO A 1 77 ? -2.433 10.074 -33.174 1.00 67.00 77 PRO A CA 1
ATOM 589 C C . PRO A 1 77 ? -3.414 11.043 -33.828 1.00 67.00 77 PRO A C 1
ATOM 591 O O . PRO A 1 77 ? -4.599 10.744 -33.979 1.00 67.00 77 PRO A O 1
ATOM 594 N N . MET A 1 78 ? -2.912 12.230 -34.164 1.00 65.69 78 MET A N 1
ATOM 595 C CA . MET A 1 78 ? -3.634 13.242 -34.919 1.00 65.69 78 MET A CA 1
ATOM 596 C C . MET A 1 78 ? -4.071 12.585 -36.228 1.00 65.69 78 MET A C 1
ATOM 598 O O . MET A 1 78 ? -3.246 12.328 -37.106 1.00 65.69 78 MET A O 1
ATOM 602 N N . ARG A 1 79 ? -5.356 12.219 -36.318 1.00 66.31 79 ARG A N 1
ATOM 603 C CA . ARG A 1 79 ? -5.951 11.670 -37.536 1.00 66.31 79 ARG A CA 1
ATOM 604 C C . ARG A 1 79 ? -5.730 12.701 -38.637 1.00 66.31 79 ARG A C 1
ATOM 606 O O . ARG A 1 79 ? -6.358 13.755 -38.630 1.00 66.31 79 ARG A O 1
ATOM 613 N N . ARG A 1 80 ? -4.811 12.410 -39.560 1.00 65.44 80 ARG A N 1
ATOM 614 C CA . ARG A 1 80 ? -4.696 13.147 -40.816 1.00 65.44 80 ARG A CA 1
ATOM 615 C C . ARG A 1 80 ? -5.983 12.882 -41.591 1.00 65.44 80 ARG A C 1
ATOM 617 O O . ARG A 1 80 ? -6.157 11.797 -42.139 1.00 65.44 80 ARG A O 1
ATOM 624 N N . HIS A 1 81 ? -6.899 13.844 -41.571 1.00 62.28 81 HIS A N 1
ATOM 625 C CA . HIS A 1 81 ? -7.952 13.923 -42.571 1.00 62.28 81 HIS A CA 1
ATOM 626 C C . HIS A 1 81 ? -7.261 14.185 -43.911 1.00 62.28 81 HIS A C 1
ATOM 628 O O . HIS A 1 81 ? -6.731 15.271 -44.129 1.00 62.28 81 HIS A O 1
ATOM 634 N N . TYR A 1 82 ? -7.202 13.165 -44.763 1.00 59.69 82 TYR A N 1
ATOM 635 C CA . TYR A 1 82 ? -6.997 13.370 -46.190 1.00 59.69 82 TYR A CA 1
ATOM 636 C C . TYR A 1 82 ? -8.334 13.867 -46.746 1.00 59.69 82 TYR A C 1
ATOM 638 O O . TYR A 1 82 ? -9.342 13.167 -46.628 1.00 59.69 82 TYR A O 1
ATOM 646 N N . GLY A 1 83 ? -8.333 15.110 -47.222 1.00 62.69 83 GLY A N 1
ATOM 647 C CA . GLY A 1 83 ? -9.346 15.662 -48.120 1.00 62.69 83 GLY A CA 1
ATOM 648 C C . GLY A 1 83 ? -8.842 15.627 -49.552 1.00 62.69 83 GLY A C 1
ATOM 649 O O . GLY A 1 83 ? -7.608 15.478 -49.725 1.00 62.69 83 GLY A O 1
#

Secondary structure (DSSP, 8-state):
-PPEEEEEEEEETTEEEEEEEETTS-EEEEEE--TTT---EEE--SSTT--HHHHHHHHHHHHHHHH-SPPPP-PPP------

Sequence (83 aa):
MARLTVVSTRDYRQHVLEIEERGNGTCSVVVHPPARLGRSRLVEPTGESTLLIDLVNQAKAEIDAVMGPKPPPRRPPMRRHYG

Foldseek 3Di:
DFDFDDWDWDDDPQWIWIWTATPVRDIKIWIGHDPVQDHIDIQDAPDPDRHPVNSVVVSNVVVCVVVDDDPPPDDPPPPPPDD

Radius of gyration: 18.16 Å; chains: 1; bounding box: 23×27×68 Å

Organism: NCBI:txid198092

pLDDT: mean 81.15, std 10.48, range [46.28, 93.44]